Protein AF-A0A285PLS0-F1 (afdb_monomer)

Foldseek 3Di:
DFFQWQALPPRDSAWGWDAWEDDPQWIWTWTAGPPPRDIDIATFLLSLLQLLQVLVVVLVVLVCVQPVDPDHHDPVSVVVSVVSVVVSCVVSVVNVVVCVSIDGDDPPDDPDHDHPYDPDPVCPVVNVVSSVVGNVSSNCVVVVVVVVVVVVVVVVVVVCCVPVVD

Structure (mmCIF, N/CA/C/O backbone):
data_AF-A0A285PLS0-F1
#
_entry.id   AF-A0A285PLS0-F1
#
loop_
_atom_site.group_PDB
_atom_site.id
_atom_site.type_symbol
_atom_site.label_atom_id
_atom_site.label_alt_id
_atom_site.label_comp_id
_atom_site.label_asym_id
_atom_site.label_entity_id
_atom_site.label_seq_id
_atom_site.pdbx_PDB_ins_code
_atom_site.Cartn_x
_atom_site.Cartn_y
_atom_site.Cartn_z
_atom_site.occupancy
_atom_site.B_iso_or_equiv
_atom_site.auth_seq_id
_atom_site.auth_comp_id
_atom_site.auth_asym_id
_atom_site.auth_atom_id
_atom_site.pdbx_PDB_model_num
ATOM 1 N N . MET A 1 1 ? -4.066 8.522 12.826 1.00 67.50 1 MET A N 1
ATOM 2 C CA . MET A 1 1 ? -4.176 8.487 14.306 1.00 67.50 1 MET A CA 1
ATOM 3 C C . MET A 1 1 ? -5.162 7.400 14.704 1.00 67.50 1 MET A C 1
ATOM 5 O O . MET A 1 1 ? -6.064 7.136 13.908 1.00 67.50 1 MET A O 1
ATOM 9 N N . PRO A 1 2 ? -4.989 6.747 15.865 1.00 75.69 2 PRO A N 1
ATOM 10 C CA . PRO A 1 2 ? -5.953 5.774 16.359 1.00 75.69 2 PRO A CA 1
ATOM 11 C C . PRO A 1 2 ? -7.304 6.464 16.577 1.00 75.69 2 PRO A C 1
ATOM 13 O O . PRO A 1 2 ? -7.354 7.612 17.021 1.00 75.69 2 PRO A O 1
ATOM 16 N N . GLN A 1 3 ? -8.380 5.779 16.211 1.00 81.81 3 GLN A N 1
ATOM 17 C CA . GLN A 1 3 ? -9.755 6.268 16.301 1.00 81.81 3 GLN A CA 1
ATOM 18 C C . GLN A 1 3 ? -10.646 5.185 16.894 1.00 81.81 3 GLN A C 1
ATOM 20 O O . GLN A 1 3 ? -10.365 3.994 16.714 1.00 81.81 3 GLN A O 1
ATOM 25 N N . LEU A 1 4 ? -11.733 5.611 17.536 1.00 84.81 4 LEU A N 1
ATOM 26 C CA . LEU A 1 4 ? -12.761 4.720 18.054 1.00 84.81 4 LEU A CA 1
ATOM 27 C C . LEU A 1 4 ? -13.538 4.086 16.893 1.00 84.81 4 LEU A C 1
ATOM 29 O O . LEU A 1 4 ? -13.969 4.766 15.954 1.00 84.81 4 LEU A O 1
ATOM 33 N N . ARG A 1 5 ? -13.726 2.769 16.951 1.00 87.94 5 ARG A N 1
ATOM 34 C CA . ARG A 1 5 ? -14.335 1.994 15.865 1.00 87.94 5 ARG A CA 1
ATOM 35 C C . ARG A 1 5 ? -15.491 1.131 16.357 1.00 87.94 5 ARG A C 1
ATOM 37 O O . ARG A 1 5 ? -15.617 0.820 17.540 1.00 87.94 5 ARG A O 1
ATOM 44 N N . LYS A 1 6 ? -16.330 0.715 15.411 1.00 90.69 6 LYS A N 1
ATOM 45 C CA . LYS A 1 6 ? -17.371 -0.289 15.641 1.00 90.69 6 LYS A CA 1
ATOM 46 C C . LYS A 1 6 ? -16.756 -1.679 15.593 1.00 90.69 6 LYS A C 1
ATOM 48 O O . LYS A 1 6 ? -16.028 -1.984 14.653 1.00 90.69 6 LYS A O 1
ATOM 53 N N . CYS A 1 7 ? -17.083 -2.535 16.554 1.00 90.88 7 CYS A N 1
ATOM 54 C CA . CYS A 1 7 ? -16.699 -3.939 16.498 1.00 90.88 7 CYS A CA 1
ATOM 55 C C . CYS A 1 7 ? -17.586 -4.689 15.494 1.00 90.88 7 CYS A C 1
ATOM 57 O O . CYS A 1 7 ? -18.808 -4.714 15.640 1.00 90.88 7 CYS A O 1
ATOM 59 N N . ALA A 1 8 ? -16.985 -5.359 14.509 1.00 92.00 8 ALA A N 1
ATOM 60 C CA . ALA A 1 8 ? -17.722 -6.158 13.527 1.00 92.00 8 ALA A CA 1
ATOM 61 C C . ALA A 1 8 ? -18.467 -7.363 14.135 1.00 92.00 8 ALA A C 1
ATOM 63 O O . ALA A 1 8 ? -19.433 -7.846 13.550 1.00 92.00 8 ALA A O 1
ATOM 64 N N . ARG A 1 9 ? -18.010 -7.871 15.289 1.00 90.75 9 ARG A N 1
ATOM 65 C CA . ARG A 1 9 ? -18.528 -9.106 15.897 1.00 90.75 9 ARG A CA 1
ATOM 66 C C . ARG A 1 9 ? -19.787 -8.882 16.732 1.00 90.75 9 ARG A C 1
ATOM 68 O O . ARG A 1 9 ? -20.750 -9.621 16.569 1.00 90.75 9 ARG A O 1
ATOM 75 N N . CYS A 1 10 ? -19.774 -7.893 17.626 1.00 90.00 10 CYS A N 1
ATOM 76 C CA . CYS A 1 10 ? -20.921 -7.565 18.483 1.00 90.00 10 CYS A CA 1
ATOM 77 C C . CYS A 1 10 ? -21.683 -6.310 18.033 1.00 90.00 10 CYS A C 1
ATOM 79 O O . CYS A 1 10 ? -22.766 -6.041 18.537 1.00 90.00 10 CYS A O 1
ATOM 81 N N . GLY A 1 11 ? -21.143 -5.530 17.091 1.00 88.00 11 GLY A N 1
ATOM 82 C CA . GLY A 1 11 ? -21.754 -4.283 16.628 1.00 88.00 11 GLY A CA 1
ATOM 83 C C . GLY A 1 11 ? -21.598 -3.104 17.592 1.00 88.00 11 GLY A C 1
ATOM 84 O O . GLY A 1 11 ? -22.068 -2.012 17.275 1.00 88.00 11 GLY A O 1
ATOM 85 N N . ALA A 1 12 ? -20.937 -3.291 18.731 1.00 88.06 12 ALA A N 1
ATOM 86 C CA . ALA A 1 12 ? -20.764 -2.255 19.737 1.00 88.06 12 ALA A CA 1
ATOM 87 C C . ALA A 1 12 ? -19.745 -1.181 19.323 1.00 88.06 12 ALA A C 1
ATOM 89 O O . ALA A 1 12 ? -18.756 -1.496 18.649 1.00 88.06 12 ALA A O 1
ATOM 90 N N . PRO A 1 13 ? -19.931 0.078 19.754 1.00 85.69 13 PRO A N 1
ATOM 91 C CA . PRO A 1 13 ? -19.004 1.177 19.514 1.00 85.69 13 PRO A CA 1
ATOM 92 C C . PRO A 1 13 ? -17.825 1.196 20.503 1.00 85.69 13 PRO A C 1
ATOM 94 O O . PRO A 1 13 ? -17.400 2.258 20.936 1.00 85.69 13 PRO A O 1
ATOM 97 N N . SER A 1 14 ? -17.321 0.032 20.906 1.00 86.69 14 SER A N 1
ATOM 98 C CA . SER A 1 14 ? -16.372 -0.117 22.019 1.00 86.69 14 SER A CA 1
ATOM 99 C C . SER A 1 14 ? -15.027 -0.697 21.588 1.00 86.69 14 SER A C 1
ATOM 101 O O . SER A 1 14 ? -14.333 -1.324 22.386 1.00 86.69 14 SER A O 1
ATOM 103 N N . LEU A 1 15 ? -14.667 -0.552 20.308 1.00 87.81 15 LEU A N 1
ATOM 104 C CA . LEU A 1 15 ? -13.382 -1.014 19.803 1.00 87.81 15 LEU A CA 1
ATOM 105 C C . LEU A 1 15 ? -12.321 0.072 20.038 1.00 87.81 15 LEU A C 1
ATOM 107 O O . LEU A 1 15 ? -12.216 1.032 19.266 1.00 87.81 15 LEU A O 1
ATOM 111 N N . THR A 1 16 ? -11.552 -0.089 21.114 1.00 87.81 16 THR A N 1
ATOM 112 C CA . THR A 1 16 ? -10.515 0.849 21.550 1.00 87.81 16 THR A CA 1
ATOM 113 C C . THR A 1 16 ? -9.127 0.326 21.184 1.00 87.81 16 THR A C 1
ATOM 115 O O . THR A 1 16 ? -8.893 -0.886 21.171 1.00 87.81 16 THR A O 1
ATOM 118 N N . PRO A 1 17 ? -8.194 1.211 20.810 1.00 87.25 17 PRO A N 1
ATOM 119 C CA . PRO A 1 17 ? -6.830 0.798 20.535 1.00 87.25 17 PRO A CA 1
ATOM 120 C C . PRO A 1 17 ? -6.076 0.539 21.850 1.00 87.25 17 PRO A C 1
ATOM 122 O O . PRO A 1 17 ? -6.195 1.319 22.791 1.00 87.25 17 PRO A O 1
ATOM 125 N N . VAL A 1 18 ? -5.295 -0.540 21.907 1.00 87.94 18 VAL A N 1
ATOM 126 C CA . VAL A 1 18 ? -4.585 -0.988 23.120 1.00 87.94 18 VAL A CA 1
ATOM 127 C C . VAL A 1 18 ? -3.083 -0.781 22.993 1.00 87.94 18 VAL A C 1
ATOM 129 O O . VAL A 1 18 ? -2.462 -0.198 23.876 1.00 87.94 18 VAL A O 1
ATOM 132 N N . SER A 1 19 ? -2.502 -1.227 21.884 1.00 86.31 19 SE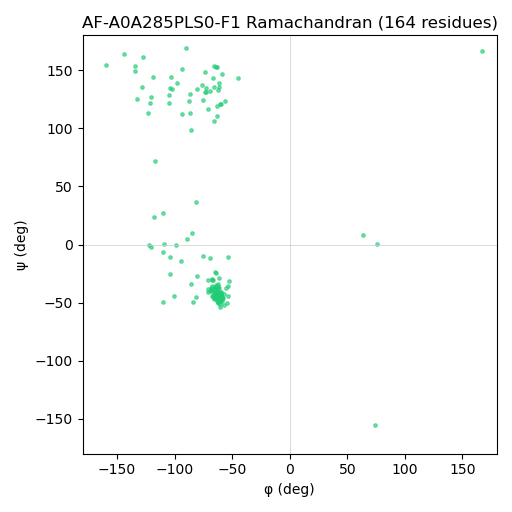R A N 1
ATOM 133 C CA . SER A 1 19 ? -1.070 -1.111 21.625 1.00 86.31 19 SER A CA 1
ATOM 134 C C . SER A 1 19 ? -0.808 -0.856 20.146 1.00 86.31 19 SER A C 1
ATOM 136 O O . SER A 1 19 ? -1.680 -1.016 19.283 1.00 86.31 19 SER A O 1
ATOM 138 N N . ARG A 1 20 ? 0.411 -0.411 19.851 1.00 84.38 20 ARG A N 1
ATOM 139 C CA . ARG A 1 20 ? 0.898 -0.224 18.488 1.00 84.38 20 ARG A CA 1
ATOM 140 C C . ARG A 1 20 ? 2.275 -0.846 18.373 1.00 84.38 20 ARG A C 1
ATOM 142 O O . ARG A 1 20 ? 3.186 -0.409 19.072 1.00 84.38 20 ARG A O 1
ATOM 149 N N . GLU A 1 21 ? 2.422 -1.744 17.413 1.00 85.56 21 GLU A N 1
ATOM 150 C CA . GLU A 1 21 ? 3.699 -2.325 17.026 1.00 85.56 21 GLU A CA 1
ATOM 151 C C . GLU A 1 21 ? 4.187 -1.693 15.714 1.00 85.56 21 GLU A C 1
ATOM 153 O O . GLU A 1 21 ? 3.425 -1.513 14.757 1.00 85.56 21 GLU A O 1
ATOM 158 N N . LEU A 1 22 ? 5.468 -1.323 15.659 1.00 80.94 22 LEU A N 1
ATOM 159 C CA . LEU A 1 22 ? 6.121 -0.919 14.413 1.00 80.94 22 LEU A CA 1
ATOM 160 C C . LEU A 1 22 ? 6.802 -2.130 13.782 1.00 80.94 22 LEU A C 1
ATOM 162 O O . LEU A 1 22 ? 7.808 -2.617 14.288 1.00 80.94 22 LEU A O 1
ATOM 166 N N . GLN A 1 23 ? 6.282 -2.564 12.641 1.00 80.94 23 GLN A N 1
ATOM 167 C CA . GLN A 1 23 ? 6.944 -3.520 11.767 1.00 80.94 23 GLN A CA 1
ATOM 168 C C . GLN A 1 23 ? 7.821 -2.777 10.747 1.00 80.94 23 GLN A C 1
ATOM 170 O O . GLN A 1 23 ? 7.755 -1.555 10.591 1.00 80.94 23 GLN A O 1
ATOM 175 N N . ILE A 1 24 ? 8.662 -3.524 10.026 1.00 73.06 24 ILE A N 1
ATOM 176 C CA . ILE A 1 24 ? 9.676 -2.967 9.112 1.00 73.06 24 ILE A CA 1
ATOM 177 C C . ILE A 1 24 ? 9.054 -2.032 8.057 1.00 73.06 24 ILE A C 1
ATOM 179 O O . ILE A 1 24 ? 9.652 -1.011 7.718 1.00 73.06 24 ILE A O 1
ATOM 183 N N . TYR A 1 25 ? 7.858 -2.358 7.555 1.00 70.38 25 TYR A N 1
ATOM 184 C CA . TYR A 1 25 ? 7.229 -1.661 6.424 1.00 70.38 25 TYR A CA 1
ATOM 185 C C . TYR A 1 25 ? 5.867 -1.028 6.749 1.00 70.38 25 TYR A C 1
ATOM 187 O O . TYR A 1 25 ? 5.249 -0.394 5.891 1.00 70.38 25 TYR A O 1
ATOM 195 N N . ASN A 1 26 ? 5.376 -1.195 7.974 1.00 79.69 26 ASN A N 1
ATOM 196 C CA . ASN A 1 26 ? 4.026 -0.833 8.388 1.00 79.69 26 ASN A CA 1
ATOM 197 C C . ASN A 1 26 ? 3.961 -0.695 9.911 1.00 79.69 26 ASN A C 1
ATOM 199 O O . ASN A 1 26 ? 4.732 -1.324 10.625 1.00 79.69 26 ASN A O 1
ATOM 203 N N . SER A 1 27 ? 3.024 0.099 10.425 1.00 83.50 27 SER A N 1
ATOM 204 C CA . SER A 1 27 ? 2.603 -0.062 11.818 1.00 83.50 27 SER A CA 1
ATOM 205 C C . SER A 1 27 ? 1.391 -0.986 11.872 1.00 83.50 27 SER A C 1
ATOM 207 O O . SER A 1 27 ? 0.627 -1.082 10.909 1.00 83.50 27 SER A O 1
ATOM 209 N N . VAL A 1 28 ? 1.229 -1.702 12.973 1.00 88.12 28 VAL A N 1
ATOM 210 C CA . VAL A 1 28 ? 0.038 -2.493 13.270 1.00 88.12 28 VAL A CA 1
ATOM 211 C C . VAL A 1 28 ? -0.529 -1.958 14.574 1.00 88.12 28 VAL A C 1
ATOM 213 O O . VAL A 1 28 ? 0.195 -1.784 15.553 1.00 88.12 28 VAL A O 1
ATOM 216 N N . ILE A 1 29 ? -1.815 -1.617 14.568 1.00 89.19 29 ILE A N 1
ATOM 217 C CA . ILE A 1 29 ? -2.516 -1.141 15.759 1.00 89.19 29 ILE A CA 1
ATOM 218 C C . ILE A 1 29 ? -3.398 -2.283 16.249 1.00 89.19 29 ILE A C 1
ATOM 220 O O . ILE A 1 29 ? -4.268 -2.756 15.512 1.00 89.19 29 ILE A O 1
ATOM 224 N N . HIS A 1 30 ? -3.179 -2.708 17.488 1.00 90.31 30 HIS A N 1
ATOM 225 C CA . HIS A 1 30 ? -4.001 -3.712 18.145 1.00 90.31 30 HIS A CA 1
ATOM 226 C C . HIS A 1 30 ? -5.192 -3.025 18.798 1.00 90.31 30 HIS A C 1
ATOM 228 O O . HIS A 1 30 ? -5.053 -2.045 19.533 1.00 90.31 30 HIS A O 1
ATOM 234 N N . TYR A 1 31 ? -6.374 -3.549 18.523 1.00 89.56 31 TYR A N 1
ATOM 235 C CA . TYR A 1 31 ? -7.640 -3.063 19.034 1.00 89.56 31 TYR A CA 1
ATOM 236 C C . TYR A 1 31 ? -8.313 -4.142 19.866 1.00 89.56 31 TYR A C 1
ATOM 238 O O . TYR A 1 31 ? -8.281 -5.314 19.499 1.00 89.56 31 TYR A O 1
ATOM 246 N N . LYS A 1 32 ? -8.992 -3.742 20.939 1.00 91.50 32 LYS A N 1
ATOM 247 C CA . LYS A 1 32 ? -9.778 -4.636 21.783 1.00 91.50 32 LYS A CA 1
ATOM 248 C C . LYS A 1 32 ? -11.182 -4.090 21.958 1.00 91.50 32 LYS A C 1
ATOM 250 O O . LYS A 1 32 ? -11.380 -2.897 22.159 1.00 91.50 32 LYS A O 1
ATOM 255 N N . CYS A 1 33 ? -12.170 -4.969 21.840 1.00 91.44 33 CYS A N 1
ATOM 256 C CA . CYS A 1 33 ? -13.552 -4.622 22.133 1.00 91.44 33 CYS A CA 1
ATOM 257 C C . CYS A 1 33 ? -13.832 -4.838 23.618 1.00 91.44 33 CYS A C 1
ATOM 259 O O . CYS A 1 33 ? -13.674 -5.955 24.111 1.00 91.44 33 CYS A O 1
ATOM 261 N N . GLU A 1 34 ? -14.294 -3.801 24.3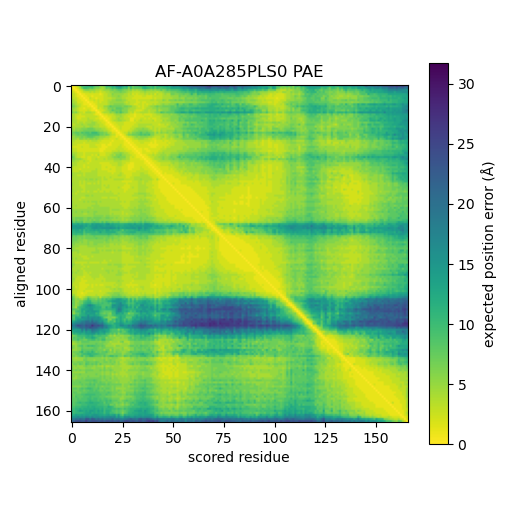12 1.00 89.94 34 GLU A N 1
ATOM 262 C CA . GLU A 1 34 ? -14.599 -3.889 25.747 1.00 89.94 34 GLU A CA 1
ATOM 263 C C . GLU A 1 34 ? -15.798 -4.800 26.045 1.00 89.94 34 GLU A C 1
ATOM 265 O O . GLU A 1 34 ? -15.828 -5.458 27.079 1.00 89.94 34 GLU A O 1
ATOM 270 N N . GLU A 1 35 ? -16.763 -4.905 25.124 1.00 90.50 35 GLU A N 1
ATOM 271 C CA . GLU A 1 35 ? -17.973 -5.708 25.349 1.00 90.50 35 GLU A CA 1
ATOM 272 C C . GLU A 1 35 ? -17.775 -7.206 25.100 1.00 90.50 35 GLU A C 1
ATOM 274 O O . GLU A 1 35 ? -18.239 -8.035 25.877 1.00 90.50 35 GLU A O 1
ATOM 279 N N . CYS A 1 36 ? -17.118 -7.577 23.996 1.00 91.25 36 CYS A N 1
ATOM 280 C CA . CYS A 1 36 ? -16.981 -8.984 23.600 1.00 91.25 36 CYS A CA 1
ATOM 281 C C . CYS A 1 36 ? -15.561 -9.539 23.758 1.00 91.25 36 CYS A C 1
ATOM 283 O O . CYS A 1 36 ? -15.315 -10.689 23.393 1.00 91.25 36 CYS A O 1
ATOM 285 N N . GLY A 1 37 ? -14.613 -8.720 24.227 1.00 89.56 37 GLY A N 1
ATOM 286 C CA . GLY A 1 37 ? -13.216 -9.102 24.434 1.00 89.56 37 GLY A CA 1
ATOM 287 C C . GLY A 1 37 ? -12.458 -9.478 23.159 1.00 89.56 37 GLY A C 1
ATOM 288 O O . GLY A 1 37 ? -11.347 -9.986 23.250 1.00 89.56 37 GLY A O 1
ATOM 289 N N . THR A 1 38 ? -13.046 -9.276 21.975 1.00 91.94 38 THR A N 1
ATOM 290 C CA . THR A 1 38 ? -12.406 -9.641 20.706 1.00 91.94 38 THR A CA 1
ATOM 291 C C . THR A 1 38 ? -11.274 -8.673 20.404 1.00 91.94 38 THR A C 1
ATOM 293 O O . THR A 1 38 ? -11.466 -7.456 20.454 1.00 91.94 38 THR A O 1
ATOM 296 N N . GLU A 1 39 ? -10.119 -9.233 20.067 1.00 91.75 39 GLU A N 1
ATOM 297 C C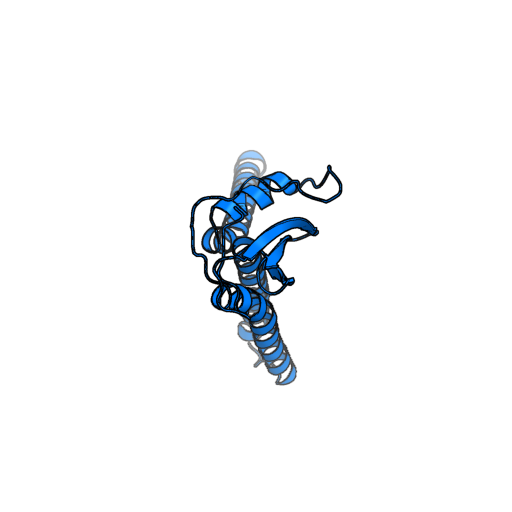A . GLU A 1 39 ? -8.924 -8.498 19.676 1.00 91.75 39 GLU A CA 1
ATOM 298 C C . GLU A 1 39 ? -8.770 -8.558 18.157 1.00 91.75 39 GLU A C 1
ATOM 300 O O . GLU A 1 39 ? -8.970 -9.612 17.546 1.00 91.75 39 GLU A O 1
ATOM 305 N N . ILE A 1 40 ? -8.481 -7.414 17.539 1.00 91.31 40 ILE A N 1
ATOM 306 C CA . ILE A 1 40 ? -8.242 -7.313 16.101 1.00 91.31 40 ILE A CA 1
ATOM 307 C C . ILE A 1 40 ? -7.008 -6.469 15.820 1.00 91.31 40 ILE A C 1
ATOM 309 O O . ILE A 1 40 ? -6.702 -5.518 16.537 1.00 91.31 40 ILE A O 1
ATOM 313 N N . GLU A 1 41 ? -6.339 -6.791 14.726 1.00 91.56 41 GLU A N 1
ATOM 314 C CA . GLU A 1 41 ? -5.190 -6.051 14.230 1.00 91.56 41 GLU A CA 1
ATOM 315 C C . GLU A 1 41 ? -5.618 -5.222 13.029 1.00 91.56 41 GLU A C 1
ATOM 317 O O . GLU A 1 41 ? -6.230 -5.730 12.090 1.00 91.56 41 GLU A O 1
ATOM 322 N N . LEU A 1 42 ? -5.311 -3.931 13.063 1.00 89.69 42 LEU A N 1
ATOM 323 C CA . LEU A 1 42 ? -5.617 -3.014 11.977 1.00 89.69 42 LEU A CA 1
ATOM 324 C C . LEU A 1 42 ? -4.327 -2.356 11.508 1.00 89.69 42 LEU A C 1
ATOM 326 O O . LEU A 1 42 ? -3.701 -1.563 12.214 1.00 89.69 42 LEU A O 1
ATOM 330 N N . THR A 1 43 ? -3.944 -2.677 10.278 1.00 90.44 43 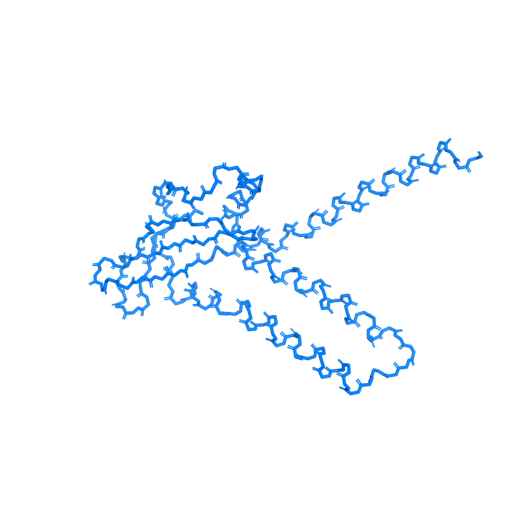THR A N 1
ATOM 331 C CA . THR A 1 43 ? -2.898 -1.952 9.561 1.00 90.44 43 THR A CA 1
ATOM 332 C C . THR A 1 43 ? -3.443 -0.586 9.140 1.00 90.44 43 THR A C 1
ATOM 334 O O . THR A 1 43 ? -4.554 -0.530 8.626 1.00 90.44 43 THR A O 1
ATOM 337 N N . PRO A 1 44 ? -2.714 0.527 9.308 1.00 87.75 44 PRO A N 1
ATOM 338 C CA . PRO A 1 44 ? -3.179 1.834 8.879 1.00 87.75 44 PRO A CA 1
ATOM 339 C C . PRO A 1 44 ? -3.465 1.891 7.373 1.00 87.75 44 PRO A C 1
ATOM 341 O O . PRO A 1 44 ? -2.708 1.330 6.572 1.00 87.75 44 PRO A O 1
ATOM 344 N N . PRO A 1 45 ? -4.460 2.690 6.954 1.00 88.56 45 PRO A N 1
ATOM 345 C CA . PRO A 1 45 ? -4.837 2.807 5.548 1.00 88.56 45 PRO A CA 1
ATOM 346 C C . PRO A 1 45 ? -3.701 3.351 4.671 1.00 88.56 45 PRO A C 1
ATOM 348 O O . PRO A 1 45 ? -3.608 3.002 3.497 1.00 88.56 45 PRO A O 1
ATOM 351 N N . ALA A 1 46 ? -2.805 4.168 5.235 1.00 87.56 46 ALA A N 1
ATOM 352 C CA . ALA A 1 46 ? -1.629 4.667 4.529 1.00 87.56 46 ALA A CA 1
ATOM 353 C C . ALA A 1 46 ? -0.683 3.528 4.106 1.00 87.56 46 ALA A C 1
ATOM 355 O O . ALA A 1 46 ? -0.206 3.508 2.978 1.00 87.56 46 ALA A O 1
ATOM 356 N N . SER A 1 47 ? -0.460 2.528 4.962 1.00 87.75 47 SER A N 1
ATOM 357 C CA . SER A 1 47 ? 0.388 1.384 4.611 1.00 87.75 47 SER A CA 1
ATOM 358 C C . SER A 1 47 ? -0.239 0.530 3.501 1.00 87.75 47 SER A C 1
ATOM 360 O O . SER A 1 47 ? 0.459 0.143 2.564 1.00 87.75 47 SER A O 1
ATOM 362 N N . ILE A 1 48 ? -1.565 0.333 3.531 1.00 91.00 48 ILE A N 1
ATOM 363 C CA . ILE A 1 48 ? -2.301 -0.346 2.451 1.00 91.00 48 ILE A CA 1
ATOM 364 C C . ILE A 1 48 ? -2.088 0.392 1.122 1.00 91.00 48 ILE A C 1
ATOM 366 O O . ILE A 1 48 ? -1.776 -0.237 0.110 1.00 91.00 48 ILE A O 1
ATOM 370 N N . GLY A 1 49 ? -2.200 1.726 1.123 1.00 90.19 49 GLY A N 1
ATOM 371 C CA . GLY A 1 49 ? -1.941 2.560 -0.055 1.00 90.19 49 GLY A CA 1
ATOM 372 C C . GLY A 1 49 ? -0.511 2.414 -0.589 1.00 90.19 49 GLY A C 1
ATOM 373 O O . GLY A 1 49 ? -0.321 2.243 -1.796 1.00 90.19 49 GLY A O 1
ATOM 374 N N . THR A 1 50 ? 0.484 2.397 0.301 1.00 89.88 50 THR A N 1
ATOM 375 C CA . THR A 1 50 ? 1.899 2.212 -0.059 1.00 89.88 50 THR A CA 1
ATOM 376 C C . THR A 1 50 ? 2.138 0.855 -0.719 1.00 89.88 50 THR A C 1
ATOM 378 O O . THR A 1 50 ? 2.721 0.797 -1.802 1.00 89.88 50 THR A O 1
ATOM 381 N N . VAL A 1 51 ? 1.652 -0.235 -0.111 1.00 91.94 51 VAL A N 1
ATOM 382 C CA . VAL A 1 51 ? 1.785 -1.601 -0.654 1.00 91.94 51 VAL A CA 1
ATOM 383 C C . VAL A 1 51 ? 1.076 -1.722 -2.000 1.00 91.94 51 VAL A C 1
ATOM 385 O O . VAL A 1 51 ? 1.634 -2.283 -2.941 1.00 91.94 51 VAL A O 1
ATOM 388 N N . THR A 1 52 ? -0.122 -1.143 -2.117 1.00 93.56 52 THR A N 1
ATOM 389 C CA . THR A 1 52 ? -0.888 -1.132 -3.370 1.00 93.56 52 THR A CA 1
ATOM 390 C C . THR A 1 52 ? -0.092 -0.455 -4.481 1.00 93.56 52 THR A C 1
ATOM 392 O O . THR A 1 52 ? 0.064 -1.014 -5.560 1.00 93.56 52 THR A O 1
ATOM 395 N N . THR A 1 53 ? 0.468 0.721 -4.209 1.00 94.12 53 THR A N 1
ATOM 396 C CA . THR A 1 53 ? 1.216 1.503 -5.204 1.00 94.12 53 THR A CA 1
ATOM 397 C C . THR A 1 53 ? 2.519 0.825 -5.600 1.00 94.12 53 THR A C 1
ATOM 399 O O . THR A 1 53 ? 2.822 0.727 -6.786 1.00 94.12 53 THR A O 1
ATOM 402 N N . ALA A 1 54 ? 3.275 0.306 -4.629 1.00 92.12 54 ALA A N 1
ATOM 403 C CA . ALA A 1 54 ? 4.489 -0.457 -4.901 1.00 92.12 54 ALA A CA 1
ATOM 404 C C . ALA A 1 54 ? 4.189 -1.698 -5.760 1.00 92.12 54 ALA A C 1
ATOM 406 O O . ALA A 1 54 ? 4.887 -1.957 -6.740 1.00 92.12 54 ALA A O 1
ATOM 407 N N . GLY A 1 55 ? 3.110 -2.420 -5.442 1.00 94.75 55 GLY A N 1
ATOM 408 C CA . GLY A 1 55 ? 2.641 -3.554 -6.232 1.00 94.75 55 GLY A CA 1
ATOM 409 C C . GLY A 1 55 ? 2.222 -3.158 -7.648 1.00 94.75 55 GLY A C 1
ATOM 410 O O . GLY A 1 55 ? 2.612 -3.823 -8.604 1.00 94.75 55 GLY A O 1
ATOM 411 N N . LEU A 1 56 ? 1.491 -2.051 -7.806 1.00 96.19 56 LEU A N 1
ATOM 412 C CA . LEU A 1 56 ? 1.099 -1.529 -9.117 1.00 96.19 56 LEU A CA 1
ATOM 413 C C . LEU A 1 56 ? 2.306 -1.102 -9.953 1.00 96.19 56 LEU A C 1
ATOM 415 O O . LEU A 1 56 ? 2.316 -1.357 -11.152 1.00 96.19 56 LEU A O 1
ATOM 419 N N . PHE A 1 57 ? 3.342 -0.513 -9.353 1.00 95.19 57 PHE A N 1
ATOM 420 C CA . PHE A 1 57 ? 4.578 -0.202 -10.071 1.00 95.19 57 PHE A CA 1
ATOM 421 C C . PHE A 1 57 ? 5.328 -1.457 -10.506 1.00 95.19 57 PHE A C 1
ATOM 423 O O . PHE A 1 57 ? 5.758 -1.531 -11.655 1.00 95.19 57 PHE A O 1
ATOM 430 N N . ALA A 1 58 ? 5.443 -2.458 -9.632 1.00 95.56 58 ALA A N 1
ATOM 431 C CA . ALA A 1 58 ? 6.065 -3.730 -9.984 1.00 95.56 58 ALA A CA 1
ATOM 432 C C . ALA A 1 58 ? 5.308 -4.433 -11.127 1.00 95.56 58 ALA A C 1
ATOM 434 O O . ALA A 1 58 ? 5.923 -4.868 -12.101 1.00 95.56 58 ALA A O 1
ATOM 435 N N . LEU A 1 59 ? 3.973 -4.481 -11.056 1.00 97.06 59 LEU A N 1
ATOM 436 C CA . LEU A 1 59 ? 3.120 -5.034 -12.114 1.00 97.06 59 LEU A CA 1
ATOM 437 C C . LEU A 1 59 ? 3.139 -4.193 -13.391 1.00 97.06 59 LEU A C 1
ATOM 439 O O . LEU A 1 59 ? 3.062 -4.750 -14.483 1.00 97.06 59 LEU A O 1
ATOM 443 N N . GLY A 1 60 ? 3.232 -2.872 -13.274 1.00 96.69 60 GLY A N 1
ATOM 444 C CA . GLY A 1 60 ? 3.344 -1.962 -14.407 1.00 96.69 60 GLY A CA 1
ATOM 445 C C . GLY A 1 60 ? 4.657 -2.169 -15.152 1.00 96.69 60 GLY A C 1
ATO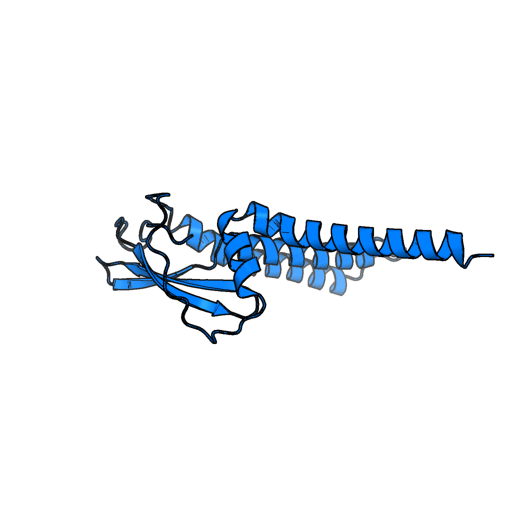M 446 O O . GLY A 1 60 ? 4.650 -2.326 -16.368 1.00 96.69 60 GLY A O 1
ATOM 447 N N . PHE A 1 61 ? 5.772 -2.259 -14.424 1.00 95.31 61 PHE A N 1
ATOM 448 C CA . PHE A 1 61 ? 7.084 -2.556 -14.994 1.00 95.31 61 PHE A CA 1
ATOM 449 C C . PHE A 1 61 ? 7.127 -3.947 -15.636 1.00 95.31 61 PHE A C 1
ATOM 451 O O . PHE A 1 61 ? 7.561 -4.091 -16.775 1.00 95.31 61 PHE A O 1
ATOM 458 N N . TRP A 1 62 ? 6.623 -4.973 -14.945 1.00 96.12 62 TRP A N 1
ATOM 459 C CA . TRP A 1 62 ? 6.583 -6.326 -15.500 1.00 96.12 62 TRP A CA 1
ATOM 460 C C . TRP A 1 62 ? 5.657 -6.421 -16.719 1.00 96.12 62 TRP A C 1
ATOM 462 O O . TRP A 1 62 ? 6.021 -7.023 -17.725 1.00 96.12 62 TRP A O 1
ATOM 472 N N . GLY A 1 63 ? 4.493 -5.771 -16.668 1.00 95.88 63 GLY A N 1
ATOM 473 C CA . GLY A 1 63 ? 3.577 -5.675 -17.801 1.00 95.88 63 GLY A CA 1
ATOM 474 C C . GLY A 1 63 ? 4.224 -4.963 -18.987 1.00 95.88 63 GLY A C 1
ATOM 475 O O . GLY A 1 63 ? 4.145 -5.457 -20.106 1.00 95.88 63 GLY A O 1
ATOM 476 N N . PHE A 1 64 ? 4.933 -3.858 -18.747 1.00 96.00 64 PHE A N 1
ATOM 477 C CA . PHE A 1 64 ? 5.691 -3.165 -19.785 1.00 96.00 64 PHE A CA 1
ATOM 478 C C . PHE A 1 64 ? 6.664 -4.118 -20.484 1.00 96.00 64 PHE A C 1
ATOM 480 O O . PHE A 1 64 ? 6.598 -4.235 -21.702 1.00 96.00 64 PHE A O 1
ATOM 487 N N . LEU A 1 65 ? 7.484 -4.868 -19.739 1.00 93.19 65 LEU A N 1
ATOM 488 C CA . LEU A 1 65 ? 8.395 -5.858 -20.326 1.00 93.19 65 LEU A CA 1
ATOM 489 C C . LEU A 1 65 ? 7.653 -6.934 -21.138 1.00 93.19 65 LEU A C 1
ATOM 491 O O . LEU A 1 65 ? 8.044 -7.229 -22.258 1.00 93.19 65 LEU A O 1
ATOM 495 N N . LEU A 1 66 ? 6.560 -7.489 -20.607 1.00 93.38 66 LEU A N 1
ATOM 496 C CA . LEU A 1 66 ? 5.819 -8.568 -21.274 1.00 93.38 66 LEU A CA 1
ATOM 497 C C . LEU A 1 66 ? 5.101 -8.147 -22.560 1.00 93.38 66 LEU A C 1
ATOM 499 O O . LEU A 1 66 ? 4.897 -8.988 -23.432 1.00 93.38 66 LEU A O 1
ATOM 503 N N . PHE A 1 67 ? 4.664 -6.891 -22.656 1.00 93.69 67 PHE A N 1
ATOM 504 C CA . PHE A 1 67 ? 3.798 -6.428 -23.744 1.00 93.69 67 PHE A CA 1
ATOM 505 C C . PHE A 1 67 ? 4.483 -5.477 -24.731 1.00 93.69 67 PHE A C 1
ATOM 507 O O . PHE A 1 67 ? 3.869 -5.122 -25.735 1.00 93.69 67 PHE A O 1
ATOM 514 N N . THR A 1 68 ? 5.724 -5.054 -24.471 1.00 93.69 68 THR A N 1
ATOM 515 C CA . THR A 1 68 ? 6.505 -4.246 -25.428 1.00 93.69 68 THR A CA 1
ATOM 516 C C . THR A 1 68 ? 7.418 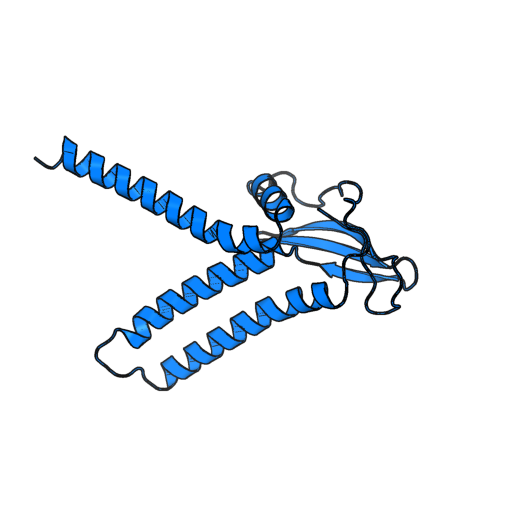-5.068 -26.324 1.00 93.69 68 THR A C 1
ATOM 518 O O . THR A 1 68 ? 7.871 -4.556 -27.349 1.00 93.69 68 THR A O 1
ATOM 521 N N . ASP A 1 69 ? 7.650 -6.337 -25.990 1.00 87.19 69 ASP A N 1
ATOM 522 C CA . ASP A 1 69 ? 8.407 -7.232 -26.852 1.00 87.19 69 ASP A CA 1
ATOM 523 C C . ASP A 1 69 ? 7.651 -7.516 -28.166 1.00 87.19 69 ASP A C 1
ATOM 525 O O . ASP A 1 69 ? 6.427 -7.672 -28.176 1.00 87.19 69 ASP A O 1
ATOM 529 N N . PRO A 1 70 ? 8.366 -7.629 -29.302 1.00 83.94 70 PRO A N 1
ATOM 530 C CA . PRO A 1 70 ? 7.760 -7.908 -30.606 1.00 83.94 70 PRO A CA 1
ATOM 531 C C . PRO A 1 70 ? 7.201 -9.335 -30.715 1.00 83.94 70 PRO A C 1
ATOM 533 O O . PRO A 1 70 ? 6.492 -9.654 -31.671 1.00 83.94 70 PRO A O 1
ATOM 536 N N . PHE A 1 71 ? 7.531 -10.205 -29.760 1.00 88.00 71 PHE A N 1
ATOM 537 C CA . PHE A 1 71 ? 7.049 -11.576 -29.701 1.00 88.00 71 PHE A CA 1
ATOM 538 C C . PHE A 1 71 ? 5.866 -11.680 -28.737 1.00 88.00 71 PHE A C 1
ATOM 540 O O . PHE A 1 71 ? 5.910 -11.096 -27.655 1.00 88.00 71 PHE A O 1
ATOM 547 N N . PRO A 1 72 ? 4.817 -12.447 -29.082 1.00 88.62 72 PRO A N 1
ATOM 548 C CA . PRO A 1 72 ? 3.684 -12.618 -28.190 1.00 88.62 72 PRO A CA 1
ATOM 549 C C . PRO A 1 72 ? 4.138 -13.287 -26.881 1.00 88.62 72 PRO A C 1
ATOM 551 O O . PRO A 1 72 ? 4.883 -14.275 -26.927 1.00 88.62 72 PRO A O 1
ATOM 554 N N . PRO A 1 73 ? 3.680 -12.798 -25.716 1.00 91.06 73 PRO A N 1
ATOM 555 C CA . PRO A 1 73 ? 4.044 -13.389 -24.440 1.00 91.06 73 PRO A CA 1
ATOM 556 C C . PRO A 1 73 ? 3.543 -14.833 -24.36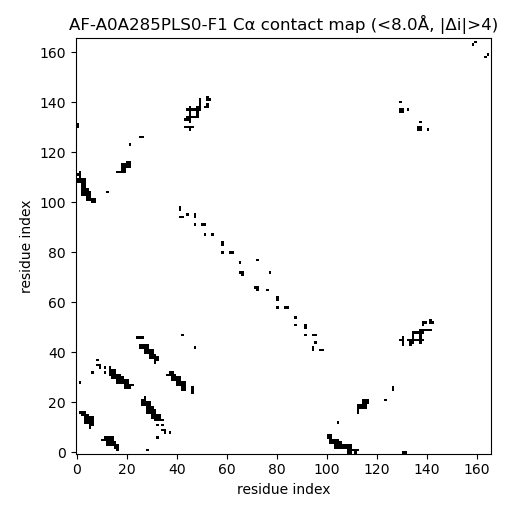7 1.00 91.06 73 PRO A C 1
ATOM 558 O O . PRO A 1 73 ? 2.392 -15.140 -24.685 1.00 91.06 73 PRO A O 1
ATOM 561 N N . GLY A 1 74 ? 4.417 -15.739 -23.931 1.00 94.25 74 GLY A N 1
ATOM 562 C CA . GLY A 1 74 ? 4.050 -17.139 -23.740 1.00 94.25 74 GLY A CA 1
ATOM 563 C C . GLY A 1 74 ? 2.970 -17.309 -22.664 1.00 94.25 74 GLY A C 1
ATOM 564 O O . GLY A 1 74 ? 2.890 -16.536 -21.707 1.00 94.25 74 GLY A O 1
ATOM 565 N N . TRP A 1 75 ? 2.174 -18.377 -22.765 1.00 95.69 75 TRP A N 1
ATOM 566 C CA . TRP A 1 75 ? 1.092 -18.688 -21.816 1.00 95.69 75 TRP A CA 1
ATOM 567 C C . TRP A 1 75 ? 1.534 -18.737 -20.349 1.00 95.69 75 TRP A C 1
ATOM 569 O O . TRP A 1 75 ? 0.792 -18.313 -19.463 1.00 95.69 75 TRP A O 1
ATOM 579 N N . ILE A 1 76 ? 2.751 -19.221 -20.085 1.00 95.62 76 ILE A N 1
ATOM 580 C CA . ILE A 1 76 ? 3.323 -19.264 -18.732 1.00 95.62 76 ILE A CA 1
ATOM 581 C C . ILE A 1 76 ? 3.486 -17.844 -18.180 1.00 95.62 76 ILE A C 1
ATOM 583 O O . ILE A 1 76 ? 3.085 -17.578 -17.050 1.00 95.62 76 ILE A O 1
ATOM 587 N N . ALA A 1 77 ? 4.020 -16.923 -18.984 1.00 93.88 77 ALA A N 1
ATOM 588 C CA . ALA A 1 77 ? 4.230 -15.542 -18.573 1.00 93.88 77 ALA A CA 1
ATOM 589 C C . ALA A 1 77 ? 2.899 -14.832 -18.287 1.00 93.88 77 ALA A C 1
ATOM 591 O O . ALA A 1 77 ? 2.759 -14.192 -17.247 1.00 93.88 77 ALA A O 1
ATOM 592 N N . LEU A 1 78 ? 1.895 -15.029 -19.149 1.00 95.88 78 LEU A N 1
ATOM 593 C CA . LEU A 1 78 ? 0.544 -14.501 -18.938 1.00 95.88 78 LEU A CA 1
ATOM 594 C C . LEU A 1 78 ? -0.100 -15.051 -17.659 1.00 95.88 78 LEU A C 1
ATOM 596 O O . LEU A 1 78 ? -0.699 -14.299 -16.893 1.00 95.88 78 LEU A O 1
ATOM 600 N N . THR A 1 79 ? 0.054 -16.352 -17.400 1.00 97.50 79 THR A N 1
ATOM 601 C CA . THR A 1 79 ? -0.493 -16.996 -16.196 1.00 97.50 79 THR A CA 1
ATOM 602 C C . THR A 1 79 ? 0.166 -16.451 -14.931 1.00 97.50 79 THR A C 1
ATOM 604 O O . THR A 1 79 ? -0.530 -16.103 -13.980 1.00 97.50 79 THR A O 1
ATOM 607 N N . LEU A 1 80 ? 1.497 -16.327 -14.919 1.00 97.25 80 LEU A N 1
ATOM 608 C CA . LEU A 1 80 ? 2.235 -15.766 -13.784 1.00 97.25 80 LEU A CA 1
ATOM 609 C C . LEU A 1 80 ? 1.868 -14.299 -13.536 1.00 97.25 80 LEU A C 1
ATOM 611 O O . LEU A 1 80 ? 1.662 -13.910 -12.388 1.00 97.25 80 LEU A O 1
ATOM 615 N N . TYR A 1 81 ? 1.726 -13.509 -14.600 1.00 96.69 81 TYR A N 1
ATOM 616 C CA . TYR A 1 81 ? 1.293 -12.119 -14.503 1.00 96.69 81 TYR A CA 1
ATOM 617 C C . TYR A 1 81 ? -0.121 -12.003 -13.912 1.00 96.69 81 TYR A C 1
ATOM 619 O O . TYR A 1 81 ? -0.351 -11.234 -12.979 1.00 96.69 81 TYR A O 1
ATOM 627 N N . GLY A 1 82 ? -1.059 -12.829 -14.387 1.00 97.62 82 GLY A N 1
ATOM 628 C CA . GLY A 1 82 ? -2.417 -12.899 -13.845 1.00 97.62 82 GLY A CA 1
ATOM 629 C C . GLY A 1 82 ? -2.446 -13.306 -12.369 1.00 97.62 82 GLY A C 1
ATOM 630 O O . GLY A 1 82 ? -3.124 -12.667 -11.564 1.00 97.62 82 GLY A O 1
ATOM 631 N N . LEU A 1 83 ? -1.663 -14.319 -11.984 1.00 97.94 83 LEU A N 1
ATOM 632 C CA . LEU A 1 83 ? -1.526 -14.731 -10.584 1.00 97.94 83 LEU A CA 1
ATOM 633 C C . LEU A 1 83 ? -0.954 -13.613 -9.708 1.00 97.94 83 LEU A C 1
ATOM 635 O O . LEU A 1 83 ? -1.405 -13.444 -8.579 1.00 97.94 83 LEU A O 1
ATOM 639 N N . ALA A 1 84 ? -0.011 -12.823 -10.219 1.00 97.06 84 ALA A N 1
ATOM 640 C CA . ALA A 1 84 ? 0.552 -11.698 -9.485 1.00 97.06 84 ALA A CA 1
ATOM 641 C C . ALA A 1 84 ? -0.471 -10.572 -9.256 1.00 97.06 84 ALA A C 1
ATOM 643 O O . ALA A 1 84 ? -0.527 -10.020 -8.156 1.00 97.06 84 ALA A O 1
ATOM 644 N N . ILE A 1 85 ? -1.332 -10.280 -10.239 1.00 97.50 85 ILE A N 1
ATOM 645 C CA . ILE A 1 85 ? -2.457 -9.343 -10.068 1.00 97.50 85 ILE A CA 1
ATOM 646 C C . ILE A 1 85 ? -3.402 -9.842 -8.972 1.00 97.50 85 ILE A C 1
ATOM 648 O O . ILE A 1 85 ? -3.762 -9.084 -8.070 1.00 97.50 85 ILE A O 1
ATOM 652 N N . LEU A 1 86 ? -3.785 -11.121 -9.023 1.00 97.62 86 LEU A N 1
ATOM 653 C CA . LEU A 1 86 ? -4.668 -11.718 -8.020 1.00 97.62 86 LEU A CA 1
ATOM 654 C C . LEU A 1 86 ? -4.030 -11.711 -6.627 1.00 97.62 86 LEU A C 1
ATOM 656 O O . LEU A 1 86 ? -4.706 -11.388 -5.653 1.00 97.62 86 LEU A O 1
ATOM 660 N N . ALA A 1 87 ? -2.735 -12.013 -6.527 1.00 96.69 87 ALA A N 1
ATOM 661 C CA . ALA A 1 87 ? -1.994 -11.972 -5.273 1.00 96.69 87 ALA A CA 1
ATOM 662 C C . ALA A 1 87 ? -1.953 -10.553 -4.686 1.00 96.69 87 ALA A C 1
ATOM 664 O O . ALA A 1 87 ? -2.241 -10.379 -3.502 1.00 96.69 87 ALA A O 1
ATOM 665 N N . LEU A 1 88 ? -1.679 -9.528 -5.504 1.00 95.75 88 LEU A N 1
ATOM 666 C CA . LEU A 1 88 ? -1.721 -8.132 -5.058 1.00 95.75 88 LEU A CA 1
ATOM 667 C C . LEU A 1 88 ? -3.128 -7.734 -4.594 1.00 95.75 88 LEU A C 1
ATOM 669 O O . LEU A 1 88 ? -3.284 -7.108 -3.543 1.00 95.75 88 LEU A O 1
ATOM 673 N N . GLY A 1 89 ? -4.154 -8.125 -5.352 1.00 95.44 89 GLY A N 1
ATOM 674 C CA . GLY A 1 89 ? -5.546 -7.907 -4.976 1.00 95.44 89 GLY A CA 1
ATOM 675 C C . GLY A 1 89 ? -5.874 -8.564 -3.637 1.00 95.44 89 GLY A C 1
ATOM 676 O O . GLY A 1 89 ? -6.425 -7.917 -2.760 1.00 95.44 89 GLY A O 1
ATOM 677 N N . PHE A 1 90 ? -5.464 -9.813 -3.424 1.00 95.75 90 PHE A N 1
ATOM 678 C CA . PHE A 1 90 ? -5.707 -10.534 -2.174 1.00 95.75 90 PHE A CA 1
ATOM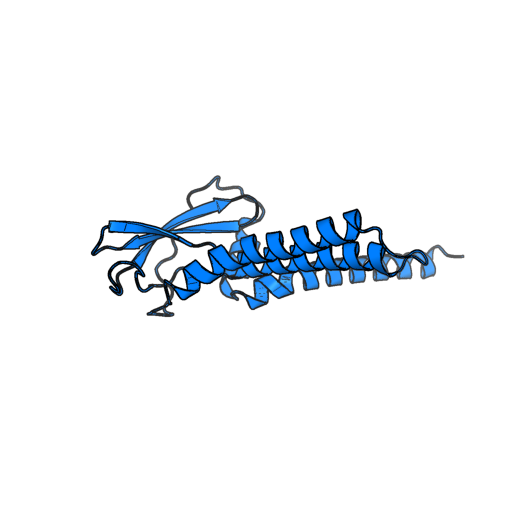 679 C C . PHE A 1 90 ? -5.007 -9.886 -0.969 1.00 95.75 90 PHE A C 1
ATOM 681 O O . PHE A 1 90 ? -5.627 -9.694 0.080 1.00 95.75 90 PHE A O 1
ATOM 688 N N . VAL A 1 91 ? -3.734 -9.510 -1.127 1.00 93.50 91 VAL A N 1
ATOM 689 C CA . VAL A 1 91 ? -2.929 -8.878 -0.070 1.00 93.50 91 VAL A CA 1
ATOM 690 C C . VAL A 1 91 ? -3.484 -7.509 0.325 1.00 93.50 91 VAL A C 1
ATOM 692 O O . VAL A 1 91 ? -3.467 -7.167 1.503 1.00 93.50 91 VAL A O 1
ATOM 695 N N . THR A 1 92 ? -4.005 -6.731 -0.625 1.00 92.69 92 THR A N 1
ATOM 696 C CA . THR A 1 92 ? -4.555 -5.390 -0.350 1.00 92.69 92 THR A CA 1
ATOM 697 C C . THR A 1 92 ? -6.016 -5.432 0.101 1.00 92.69 92 THR A C 1
ATOM 699 O O . THR A 1 92 ? -6.423 -4.647 0.960 1.00 92.69 92 THR A O 1
ATOM 702 N N . LEU A 1 93 ? -6.805 -6.378 -0.415 1.00 93.00 93 LEU A N 1
ATOM 703 C CA . LEU A 1 93 ? -8.230 -6.495 -0.119 1.00 93.00 93 LEU A CA 1
ATOM 704 C C . LEU A 1 93 ? -8.490 -6.931 1.322 1.00 93.00 93 LEU A C 1
ATOM 706 O O . LEU A 1 93 ? -9.409 -6.407 1.942 1.00 93.00 93 LEU A O 1
ATOM 710 N N . ARG A 1 94 ? -7.706 -7.864 1.877 1.00 92.69 94 ARG A N 1
ATOM 711 C CA . ARG A 1 94 ? -7.946 -8.366 3.241 1.00 92.69 94 ARG A CA 1
ATOM 712 C C . ARG A 1 94 ? -7.854 -7.249 4.304 1.00 92.69 94 ARG A C 1
ATOM 714 O O . ARG A 1 94 ? -8.854 -7.045 4.990 1.00 92.69 94 ARG A O 1
ATOM 721 N N . PRO A 1 95 ? -6.768 -6.457 4.389 1.00 90.81 95 PRO A N 1
ATOM 722 C CA . PRO A 1 95 ? -6.695 -5.323 5.315 1.00 90.81 95 PRO A CA 1
ATOM 723 C C . PRO A 1 95 ? -7.741 -4.235 5.026 1.00 90.81 95 PRO A C 1
ATOM 725 O O . PRO A 1 95 ? -8.271 -3.608 5.944 1.00 90.81 95 PRO A O 1
ATOM 728 N N . ALA A 1 96 ? -8.082 -4.014 3.750 1.00 90.06 96 ALA A N 1
ATOM 729 C CA . ALA A 1 96 ? -9.134 -3.068 3.384 1.00 90.06 96 ALA A CA 1
ATOM 730 C C . ALA A 1 96 ? -10.509 -3.522 3.903 1.00 90.06 96 ALA A C 1
ATOM 732 O O . ALA A 1 96 ? -11.271 -2.715 4.438 1.00 90.06 96 ALA A O 1
ATOM 733 N N . LEU A 1 97 ? -10.820 -4.817 3.806 1.00 92.81 97 LEU A N 1
ATOM 734 C CA . LEU A 1 97 ? -12.051 -5.396 4.342 1.00 92.81 97 LEU A CA 1
ATOM 735 C C . LEU A 1 97 ? -12.137 -5.255 5.861 1.00 92.81 97 LEU A C 1
ATOM 737 O O . LEU A 1 97 ? -13.225 -4.986 6.368 1.00 92.81 97 LEU A O 1
ATOM 741 N N . ASP A 1 98 ? -11.026 -5.384 6.584 1.00 91.69 98 ASP A N 1
ATOM 742 C CA . ASP A 1 98 ? -11.015 -5.202 8.039 1.00 91.69 98 ASP A CA 1
ATOM 743 C C . ASP A 1 98 ? -11.372 -3.761 8.433 1.00 91.69 98 ASP A C 1
ATOM 745 O O . ASP A 1 98 ? -12.117 -3.548 9.395 1.00 91.69 98 ASP A O 1
ATOM 749 N N . HIS A 1 99 ? -10.961 -2.771 7.635 1.00 90.25 99 HIS A N 1
ATOM 750 C CA . HIS A 1 99 ? -11.416 -1.388 7.791 1.00 90.25 99 HIS A CA 1
ATOM 751 C C . HIS A 1 99 ? -12.898 -1.188 7.466 1.00 90.25 99 HIS A C 1
ATOM 753 O O . HIS A 1 99 ? -13.567 -0.438 8.177 1.00 90.25 99 HIS A O 1
ATOM 759 N N . PHE A 1 100 ? -13.421 -1.843 6.426 1.00 89.81 100 PHE A N 1
ATOM 760 C CA . PHE A 1 100 ? -14.845 -1.758 6.080 1.00 89.81 100 PHE A CA 1
ATOM 761 C C . PHE A 1 100 ? -15.741 -2.427 7.125 1.00 89.81 100 PHE A C 1
ATOM 763 O O . PHE A 1 100 ? -16.814 -1.916 7.439 1.00 89.81 100 PHE A O 1
ATOM 770 N N . ARG A 1 101 ? -15.301 -3.558 7.685 1.00 92.12 101 ARG A N 1
ATOM 771 C CA . ARG A 1 101 ? -16.029 -4.287 8.732 1.00 92.12 101 ARG A CA 1
ATOM 772 C C . ARG A 1 101 ? -16.022 -3.553 10.069 1.00 92.12 101 ARG A C 1
ATOM 774 O O . ARG A 1 101 ? -16.986 -3.675 10.819 1.00 92.12 101 ARG A O 1
ATOM 781 N N . ASN A 1 102 ? -14.970 -2.784 10.350 1.00 90.81 102 ASN A N 1
ATOM 782 C CA . ASN A 1 102 ? -14.812 -2.021 11.587 1.00 90.81 102 ASN A CA 1
ATOM 783 C C . ASN A 1 102 ? -14.760 -0.509 11.286 1.00 90.81 102 ASN A C 1
ATOM 785 O O . ASN A 1 102 ? -13.683 0.104 11.368 1.00 90.81 102 ASN A O 1
ATOM 789 N N . PRO A 1 103 ? -15.900 0.105 10.902 1.00 89.12 103 PRO A N 1
ATOM 790 C CA . PRO A 1 103 ? -15.958 1.514 10.536 1.00 89.12 103 PRO A CA 1
ATOM 791 C C . PRO A 1 103 ? -15.625 2.423 11.722 1.00 89.12 103 PRO A C 1
ATOM 793 O O . PRO A 1 103 ? -15.831 2.072 12.887 1.00 89.12 103 PRO A O 1
ATOM 796 N N . VAL A 1 104 ? -15.114 3.610 11.403 1.00 87.62 104 VAL A N 1
ATOM 797 C CA . VAL A 1 104 ? -14.816 4.668 12.375 1.00 87.62 104 VAL A CA 1
ATOM 798 C C . VAL A 1 104 ? -16.127 5.286 12.850 1.00 87.62 104 VAL A C 1
ATOM 800 O O . VAL A 1 104 ? -16.979 5.617 12.028 1.00 87.62 104 VAL A O 1
ATOM 803 N N . ILE A 1 105 ? -16.288 5.414 14.165 1.00 84.69 105 ILE A N 1
ATOM 804 C CA . ILE A 1 105 ? -17.486 6.004 14.781 1.00 84.69 105 ILE A CA 1
ATOM 805 C C . ILE A 1 105 ? -17.215 7.441 15.183 1.00 84.69 105 ILE A C 1
ATOM 807 O O . ILE A 1 105 ? -18.030 8.319 14.913 1.00 84.69 105 ILE A O 1
ATOM 811 N N . ASP A 1 106 ? -16.056 7.671 15.793 1.00 76.69 106 ASP A N 1
ATOM 812 C CA . ASP A 1 106 ? -15.607 9.000 16.156 1.00 76.69 106 ASP A CA 1
ATOM 813 C C . ASP A 1 106 ? -14.264 9.272 15.480 1.00 76.69 106 ASP A C 1
ATOM 815 O O . ASP A 1 106 ? -13.298 8.518 15.632 1.00 76.69 106 ASP A O 1
ATOM 819 N N . ALA A 1 107 ? -14.231 10.338 14.682 1.00 68.19 107 ALA A N 1
ATOM 820 C CA . ALA A 1 107 ? -13.017 10.800 14.025 1.00 68.19 107 ALA A CA 1
ATOM 821 C C . ALA A 1 107 ? -12.073 11.510 15.006 1.00 68.19 107 ALA A C 1
ATOM 823 O O . ALA A 1 107 ? -10.920 11.770 14.646 1.00 68.19 107 ALA A O 1
ATOM 824 N N . SER A 1 108 ? -12.548 11.797 16.225 1.00 69.56 108 SER A N 1
ATOM 825 C CA . SER A 1 108 ? -11.747 12.349 17.306 1.00 69.56 108 SER A CA 1
ATOM 826 C C . SER A 1 108 ? -10.547 11.437 17.572 1.00 69.56 108 SER A C 1
ATOM 828 O O . SER A 1 108 ? -10.717 10.235 17.804 1.00 69.56 108 SER A O 1
ATOM 830 N N . PRO A 1 109 ? -9.317 11.969 17.497 1.00 64.56 109 PRO A N 1
ATOM 831 C CA . PRO A 1 109 ? -8.132 11.173 17.756 1.00 64.56 109 PRO A CA 1
ATOM 832 C C . PRO A 1 109 ? -8.163 10.693 19.209 1.00 64.56 109 PRO A C 1
ATOM 834 O O . PRO A 1 109 ? -8.181 11.497 20.140 1.00 64.56 109 PRO A O 1
ATOM 837 N N . THR A 1 110 ? -8.183 9.374 19.405 1.00 65.00 110 THR A N 1
ATOM 838 C CA . THR A 1 110 ? -7.947 8.787 20.731 1.00 65.00 110 THR A CA 1
ATOM 839 C C . THR A 1 110 ? -6.505 9.057 21.163 1.00 65.00 110 THR A C 1
ATOM 841 O O . THR A 1 110 ? -5.637 9.257 20.308 1.00 65.00 110 THR A O 1
ATOM 844 N N . ALA A 1 111 ? -6.274 9.087 22.481 1.00 60.56 111 ALA A N 1
ATOM 845 C CA . ALA A 1 111 ? -4.984 9.397 23.094 1.00 60.56 111 ALA A CA 1
ATOM 846 C C . ALA A 1 111 ? -3.810 8.678 22.406 1.00 60.56 111 ALA A C 1
ATOM 848 O O . ALA A 1 111 ? -3.939 7.537 21.954 1.00 60.56 111 ALA A O 1
ATOM 849 N N . ASP A 1 112 ? -2.675 9.374 22.311 1.00 64.44 112 ASP A N 1
ATOM 850 C CA . ASP A 1 112 ? -1.490 8.891 21.607 1.00 64.44 112 ASP A CA 1
ATOM 851 C C . ASP A 1 112 ? -0.969 7.622 22.300 1.00 64.44 112 ASP A C 1
ATOM 853 O O . ASP A 1 112 ? -0.520 7.660 23.447 1.00 64.44 112 ASP A O 1
ATOM 857 N N . LEU A 1 113 ? -1.105 6.477 21.629 1.00 67.00 113 LEU A N 1
ATOM 858 C CA . LEU A 1 113 ? -0.660 5.192 22.162 1.00 67.00 113 LEU A CA 1
ATOM 859 C C . LEU A 1 113 ? 0.862 5.202 22.282 1.00 67.00 113 LEU A C 1
ATOM 861 O O . LEU A 1 113 ? 1.565 5.573 21.333 1.00 67.00 113 LEU A O 1
ATOM 865 N N . SER A 1 114 ? 1.377 4.714 23.410 1.00 63.72 114 SER A N 1
ATOM 866 C CA . SER A 1 114 ? 2.791 4.376 23.521 1.00 63.72 114 SER A CA 1
ATOM 867 C C . SER A 1 114 ? 3.123 3.316 22.472 1.00 63.72 114 SER A C 1
ATOM 869 O O . SER A 1 114 ? 2.506 2.254 22.423 1.00 63.72 114 SER A O 1
ATOM 871 N N . VAL A 1 115 ? 4.068 3.636 21.592 1.00 62.72 115 VAL A N 1
ATOM 872 C CA . VAL A 1 115 ? 4.568 2.707 20.577 1.00 62.72 115 VAL A CA 1
ATOM 873 C C . VAL A 1 115 ? 5.391 1.640 21.290 1.00 62.72 115 VAL A C 1
ATOM 875 O O . VAL A 1 115 ? 6.418 1.969 21.878 1.00 62.72 115 VAL A O 1
ATOM 878 N N . GLU A 1 116 ? 4.952 0.388 21.234 1.00 62.44 116 GLU A N 1
ATOM 879 C CA . GLU A 1 116 ? 5.726 -0.754 21.708 1.00 62.44 116 GLU A CA 1
ATOM 880 C C . GLU A 1 116 ? 6.628 -1.219 20.555 1.00 62.44 116 GLU A C 1
ATOM 882 O O . GLU A 1 116 ? 6.165 -1.626 19.490 1.00 62.44 116 GLU A O 1
ATOM 887 N N . GLY A 1 117 ? 7.941 -1.066 20.716 1.00 59.47 117 GLY A N 1
ATOM 888 C CA . GLY A 1 117 ? 8.928 -1.431 19.701 1.00 59.47 117 GLY A CA 1
ATOM 889 C C . GLY A 1 117 ? 10.310 -0.857 20.016 1.00 59.47 117 GLY A C 1
ATOM 890 O O . GLY A 1 117 ? 10.424 0.013 20.878 1.00 59.47 117 GLY A O 1
ATOM 891 N N . PRO A 1 118 ? 11.380 -1.322 19.347 1.00 55.00 118 PRO A N 1
ATOM 892 C CA . PRO A 1 118 ? 12.719 -0.795 19.577 1.00 55.00 118 PRO A CA 1
ATOM 893 C C . PRO A 1 118 ? 12.738 0.704 19.252 1.00 55.00 118 PRO A C 1
ATOM 895 O O . PRO A 1 118 ? 12.455 1.108 18.122 1.00 55.00 118 PRO A O 1
ATOM 898 N N . ASP A 1 119 ? 13.093 1.522 20.245 1.00 54.94 119 ASP A N 1
ATOM 899 C CA . ASP A 1 119 ? 13.015 2.993 20.237 1.00 54.94 119 ASP A CA 1
ATOM 900 C C . ASP A 1 119 ? 13.726 3.690 19.053 1.00 54.94 119 ASP A C 1
ATOM 902 O O . ASP A 1 119 ? 13.503 4.875 18.797 1.00 54.94 119 ASP A O 1
ATOM 906 N N . ASN A 1 120 ? 14.526 2.953 18.273 1.00 58.16 120 ASN A N 1
ATOM 907 C CA . ASN A 1 120 ? 15.397 3.452 17.209 1.00 58.16 120 ASN A CA 1
ATOM 908 C C . ASN A 1 120 ? 14.957 3.092 15.776 1.00 58.16 120 ASN A C 1
ATOM 910 O O . ASN A 1 120 ? 15.796 3.028 14.875 1.00 58.16 120 ASN A O 1
ATOM 914 N N . HIS A 1 121 ? 13.666 2.877 15.503 1.00 63.00 121 HIS A N 1
ATOM 915 C CA . HIS A 1 121 ? 13.222 2.776 14.107 1.00 63.00 121 HIS A CA 1
ATOM 916 C C . HIS A 1 121 ? 13.402 4.123 13.380 1.00 63.00 121 HIS A C 1
ATOM 918 O O . HIS A 1 121 ? 12.625 5.061 13.567 1.00 63.00 121 HIS A O 1
ATOM 924 N N . ILE A 1 122 ? 14.408 4.203 12.497 1.00 71.19 122 ILE A N 1
ATOM 925 C CA . ILE A 1 122 ? 14.759 5.388 11.681 1.00 71.19 122 ILE A CA 1
ATOM 926 C C . ILE A 1 122 ? 13.541 5.926 10.906 1.00 71.19 122 ILE A C 1
ATOM 928 O O . ILE A 1 122 ? 13.393 7.131 10.707 1.00 71.19 122 ILE A O 1
ATOM 932 N N . ALA A 1 123 ? 12.621 5.037 10.522 1.00 69.50 123 ALA A N 1
ATOM 933 C CA . ALA A 1 123 ? 11.414 5.363 9.771 1.00 69.50 123 ALA A CA 1
ATOM 934 C C . ALA A 1 123 ? 10.189 5.733 10.638 1.00 69.50 123 ALA A C 1
ATOM 936 O O . ALA A 1 123 ? 9.119 5.989 10.092 1.00 69.50 123 ALA A O 1
ATOM 937 N N . ARG A 1 124 ? 10.307 5.823 11.971 1.00 75.00 124 ARG A N 1
ATOM 938 C CA . ARG A 1 124 ? 9.162 6.098 12.864 1.00 75.00 124 ARG A CA 1
ATOM 939 C C . ARG A 1 124 ? 8.433 7.398 12.513 1.00 75.00 124 ARG A C 1
ATOM 941 O O . ARG A 1 124 ? 7.220 7.395 12.329 1.00 75.00 124 ARG A O 1
ATOM 948 N N . LYS A 1 125 ? 9.163 8.513 12.406 1.00 78.19 125 LYS A N 1
ATOM 949 C CA . LYS A 1 125 ? 8.580 9.831 12.088 1.00 78.19 125 LYS A CA 1
ATOM 950 C C . LYS A 1 125 ? 7.863 9.862 10.731 1.00 78.19 125 LYS A C 1
ATOM 952 O O . LYS A 1 125 ? 6.710 10.292 10.713 1.00 78.19 125 LYS A O 1
ATOM 957 N N . PRO A 1 126 ? 8.478 9.423 9.613 1.00 77.88 126 PRO A N 1
ATOM 958 C CA . PRO A 1 126 ? 7.796 9.457 8.324 1.00 77.88 126 PRO A CA 1
ATOM 959 C C . PRO A 1 126 ? 6.583 8.522 8.274 1.00 77.88 126 PRO A C 1
ATOM 961 O O . PRO A 1 126 ? 5.570 8.915 7.705 1.00 77.88 126 PRO A O 1
ATOM 964 N N . ILE A 1 127 ? 6.635 7.346 8.915 1.00 77.12 127 ILE A N 1
ATOM 965 C CA . ILE A 1 127 ? 5.492 6.420 8.982 1.00 77.12 127 ILE A CA 1
ATOM 966 C C . ILE A 1 127 ? 4.309 7.071 9.709 1.00 77.12 127 ILE A C 1
ATOM 968 O O . ILE A 1 127 ? 3.209 7.132 9.163 1.00 77.12 127 ILE A O 1
ATOM 972 N N . LEU A 1 128 ? 4.538 7.635 10.899 1.00 77.44 128 LEU A N 1
ATOM 973 C CA . LEU A 1 128 ? 3.483 8.292 11.679 1.00 77.44 128 LEU A CA 1
ATOM 974 C C . LEU A 1 128 ? 2.878 9.500 10.955 1.00 77.44 128 LEU A C 1
ATOM 976 O O . LEU A 1 128 ? 1.673 9.736 11.047 1.00 77.44 128 LEU A O 1
ATOM 980 N N . LEU A 1 129 ? 3.703 10.246 10.216 1.00 80.50 129 LEU A N 1
ATOM 981 C CA . LEU A 1 129 ? 3.246 11.371 9.406 1.00 80.50 129 LEU A CA 1
ATOM 982 C C . LEU A 1 129 ? 2.360 10.882 8.253 1.00 80.50 129 LEU A C 1
ATOM 984 O O . LEU A 1 129 ? 1.274 11.423 8.056 1.00 80.50 129 LEU A O 1
ATOM 988 N N . LEU A 1 130 ? 2.766 9.817 7.552 1.00 79.31 130 LEU A N 1
ATOM 989 C CA . LEU A 1 130 ? 1.985 9.208 6.469 1.00 79.31 130 LEU A CA 1
ATOM 990 C C . LEU A 1 130 ? 0.595 8.764 6.943 1.00 79.31 130 LEU A C 1
ATOM 992 O O . LEU A 1 130 ? -0.410 8.982 6.269 1.00 79.31 130 LEU A O 1
ATOM 996 N N . GLU A 1 131 ? 0.535 8.165 8.130 1.00 78.31 131 GLU A N 1
ATOM 997 C CA . GLU A 1 131 ? -0.705 7.679 8.735 1.00 78.31 131 GLU A CA 1
ATOM 998 C C . GLU A 1 131 ? -1.702 8.789 9.078 1.00 78.31 131 GLU A C 1
ATOM 1000 O O . GLU A 1 131 ? -2.902 8.521 9.168 1.00 78.31 131 GLU A O 1
ATOM 1005 N N . GLY A 1 132 ? -1.233 10.024 9.274 1.00 76.19 132 GLY A N 1
ATOM 1006 C CA . GLY A 1 132 ? -2.093 11.184 9.506 1.00 76.19 132 GLY A CA 1
ATOM 1007 C C . GLY A 1 132 ? -2.949 11.550 8.292 1.00 76.19 132 GLY A C 1
ATOM 1008 O O . GLY A 1 132 ? -4.075 12.009 8.452 1.00 76.19 132 GLY A O 1
ATOM 1009 N N . PHE A 1 133 ? -2.452 11.287 7.084 1.00 80.56 133 PHE A N 1
ATOM 1010 C CA . PHE A 1 133 ? -3.103 11.675 5.830 1.00 80.56 133 PHE A CA 1
ATOM 1011 C C . PHE A 1 133 ? -3.907 10.537 5.169 1.00 80.56 133 PHE A C 1
ATOM 1013 O O . PHE A 1 133 ? -4.534 10.730 4.125 1.00 80.56 133 PHE A O 1
ATOM 1020 N N . GLY A 1 134 ? -3.924 9.347 5.776 1.00 83.38 134 GLY A N 1
ATOM 1021 C CA . GLY A 1 134 ? -4.773 8.233 5.359 1.00 83.38 134 GLY A CA 1
ATOM 1022 C C . GLY A 1 134 ? -4.325 7.523 4.075 1.00 83.38 134 GLY A C 1
ATOM 1023 O O . GLY A 1 134 ? -3.150 7.517 3.713 1.00 83.38 134 GLY A O 1
ATOM 1024 N N . PHE A 1 135 ? -5.277 6.877 3.392 1.00 84.25 135 PHE A N 1
ATOM 1025 C CA . PHE A 1 135 ? -5.008 6.016 2.230 1.00 84.25 135 PHE A CA 1
ATOM 1026 C C . PHE A 1 135 ? -4.342 6.760 1.063 1.00 84.25 135 PHE A C 1
ATOM 1028 O O . PHE A 1 135 ? -3.387 6.256 0.476 1.00 84.25 135 PHE A O 1
ATOM 1035 N N . LEU A 1 136 ? -4.813 7.973 0.751 1.00 86.56 136 LEU A N 1
ATOM 1036 C CA . LEU A 1 136 ? -4.310 8.759 -0.381 1.00 86.56 136 LEU A CA 1
ATOM 1037 C C . LEU A 1 136 ? -2.839 9.145 -0.220 1.00 86.56 136 LEU A C 1
ATOM 1039 O O . LEU A 1 136 ? -2.092 9.098 -1.193 1.00 86.56 136 LEU A O 1
ATOM 1043 N N . ALA A 1 137 ? -2.400 9.481 0.993 1.00 86.69 137 ALA A N 1
ATOM 1044 C CA . ALA A 1 137 ? -0.984 9.741 1.232 1.00 86.69 137 ALA A CA 1
ATOM 1045 C C . ALA A 1 137 ? -0.134 8.483 1.109 1.00 86.69 137 ALA A C 1
ATOM 1047 O O . ALA A 1 137 ? 0.953 8.551 0.548 1.00 86.69 137 ALA A O 1
ATOM 1048 N N . GLY A 1 138 ? -0.653 7.338 1.557 1.00 85.19 138 GLY A N 1
ATOM 1049 C CA . GLY A 1 138 ? -0.057 6.038 1.265 1.00 85.19 138 GLY A CA 1
ATOM 1050 C C . GLY A 1 138 ? 0.156 5.811 -0.228 1.00 85.19 138 GLY A C 1
ATOM 1051 O O . GLY A 1 138 ? 1.220 5.376 -0.656 1.00 85.19 138 GLY A O 1
ATOM 1052 N N . LEU A 1 139 ? -0.851 6.157 -1.031 1.00 89.12 139 LEU A N 1
ATOM 1053 C CA . LEU A 1 139 ? -0.816 5.983 -2.479 1.00 89.12 139 LEU A CA 1
ATOM 1054 C C . LEU A 1 139 ? 0.158 6.951 -3.172 1.00 89.12 139 LEU A C 1
ATOM 1056 O O . LEU A 1 139 ? 0.897 6.568 -4.072 1.00 89.12 139 LEU A O 1
ATOM 1060 N N . LEU A 1 140 ? 0.197 8.209 -2.735 1.00 89.38 140 LEU A N 1
ATOM 1061 C CA . LEU A 1 140 ? 1.052 9.236 -3.331 1.00 89.38 140 LEU A CA 1
ATOM 1062 C C . LEU A 1 140 ? 2.506 9.172 -2.859 1.00 89.38 140 LEU A C 1
ATOM 1064 O O . LEU A 1 140 ? 3.391 9.601 -3.595 1.00 89.38 140 LEU A O 1
ATOM 1068 N N . ALA A 1 141 ? 2.783 8.655 -1.662 1.00 88.50 141 ALA A N 1
ATOM 1069 C CA . ALA A 1 141 ? 4.125 8.700 -1.086 1.00 88.50 141 ALA A CA 1
ATOM 1070 C C . ALA A 1 141 ? 5.193 8.013 -1.957 1.00 88.50 141 ALA A C 1
ATOM 1072 O O . ALA A 1 141 ? 6.215 8.651 -2.220 1.00 88.50 141 ALA A O 1
ATOM 1073 N N . PRO A 1 142 ? 4.979 6.790 -2.486 1.00 87.62 142 PRO A N 1
ATOM 1074 C CA . PRO A 1 142 ? 5.923 6.187 -3.423 1.00 87.62 142 PRO A CA 1
ATOM 1075 C C . PRO A 1 142 ? 6.094 7.018 -4.698 1.00 87.62 142 PRO A C 1
ATOM 1077 O O . PRO A 1 142 ? 7.217 7.205 -5.156 1.00 87.62 142 PRO A O 1
ATOM 1080 N N . VAL A 1 143 ? 5.003 7.566 -5.246 1.00 90.38 143 VAL A N 1
ATOM 1081 C CA . VAL A 1 143 ? 5.030 8.393 -6.466 1.00 90.38 143 VAL A CA 1
ATOM 1082 C C . VAL A 1 143 ? 5.895 9.636 -6.258 1.00 90.38 143 VAL A C 1
ATOM 1084 O O . VAL A 1 143 ? 6.771 9.926 -7.069 1.00 90.38 143 VAL A O 1
ATOM 1087 N N . LEU A 1 144 ? 5.679 10.351 -5.153 1.00 91.38 144 LEU A N 1
ATOM 1088 C CA . LEU A 1 144 ? 6.435 11.551 -4.801 1.00 91.38 144 LEU A CA 1
ATOM 1089 C C . LEU A 1 144 ? 7.907 11.235 -4.533 1.00 91.38 144 LEU A C 1
ATOM 1091 O O . LEU A 1 144 ? 8.776 12.010 -4.928 1.00 91.38 144 LEU A O 1
ATOM 1095 N N . LEU A 1 145 ? 8.195 10.092 -3.908 1.00 89.75 145 LEU A N 1
ATOM 1096 C CA . LEU A 1 145 ? 9.562 9.638 -3.683 1.00 89.75 145 LEU A CA 1
ATOM 1097 C C . LEU A 1 145 ? 10.286 9.382 -5.011 1.00 89.75 145 LEU A C 1
ATOM 1099 O O . LEU A 1 145 ? 11.379 9.907 -5.216 1.00 89.75 145 LEU A O 1
ATOM 1103 N N . PHE A 1 146 ? 9.665 8.654 -5.943 1.00 89.25 146 PHE A N 1
ATOM 1104 C CA . PHE A 1 146 ? 10.239 8.439 -7.273 1.00 89.25 146 PHE A CA 1
ATOM 1105 C C . PHE A 1 146 ? 10.405 9.746 -8.050 1.00 89.25 146 PHE A C 1
ATOM 1107 O O . PHE A 1 146 ? 11.469 9.981 -8.618 1.00 89.25 146 PHE A O 1
ATOM 1114 N N . ALA A 1 147 ? 9.398 10.622 -8.036 1.00 91.56 147 ALA A N 1
ATOM 1115 C CA . ALA A 1 147 ? 9.476 11.926 -8.687 1.00 91.56 147 ALA A CA 1
ATOM 1116 C C . ALA A 1 147 ? 10.624 12.778 -8.121 1.00 91.56 147 ALA A C 1
ATOM 1118 O O . ALA A 1 147 ? 11.373 13.382 -8.885 1.00 91.56 147 ALA A O 1
ATOM 1119 N N . GLY A 1 148 ? 10.811 12.777 -6.798 1.00 93.62 148 GLY A N 1
ATOM 1120 C CA . GLY A 1 148 ? 11.913 13.472 -6.136 1.00 93.62 148 GLY A CA 1
ATOM 1121 C C . GLY A 1 148 ? 13.282 12.922 -6.535 1.00 93.62 148 GLY A C 1
ATOM 1122 O O . GLY A 1 148 ? 14.172 13.693 -6.890 1.00 93.62 148 GLY A O 1
ATOM 1123 N N . VAL A 1 149 ? 13.445 11.595 -6.548 1.00 93.94 149 VAL A N 1
ATOM 1124 C CA . VAL A 1 149 ? 14.696 10.946 -6.981 1.00 93.94 149 VAL A CA 1
ATOM 1125 C C . VAL A 1 149 ? 15.004 11.267 -8.445 1.00 93.94 149 VA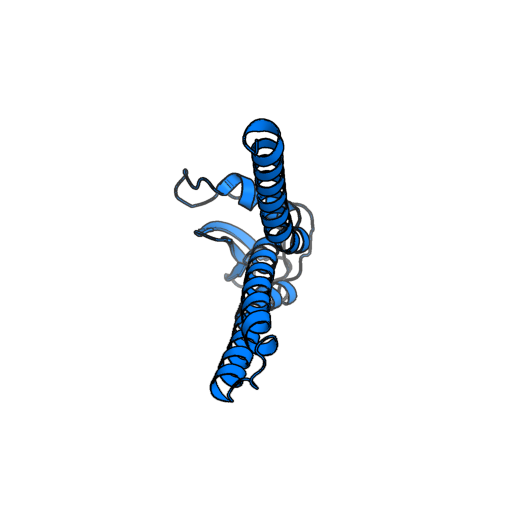L A C 1
ATOM 1127 O O . VAL A 1 149 ? 16.131 11.644 -8.762 1.00 93.94 149 VAL A O 1
ATOM 1130 N N . LEU A 1 150 ? 14.009 11.181 -9.333 1.00 93.00 150 LEU A N 1
ATOM 1131 C CA . LEU A 1 150 ? 14.169 11.506 -10.753 1.00 93.00 150 LEU A CA 1
ATOM 1132 C C . LEU A 1 150 ? 14.496 12.985 -10.976 1.00 93.00 150 LEU A C 1
ATOM 1134 O O . LEU A 1 150 ? 15.337 13.301 -11.817 1.00 93.00 150 LEU A O 1
ATOM 1138 N N . ALA A 1 151 ? 13.881 13.890 -10.214 1.00 94.88 151 ALA A N 1
ATOM 1139 C CA . ALA A 1 151 ? 14.188 15.314 -10.273 1.00 94.88 151 ALA A CA 1
ATOM 1140 C C . ALA A 1 151 ? 15.642 15.589 -9.862 1.00 94.88 151 ALA A C 1
ATOM 1142 O O . ALA A 1 151 ? 16.364 16.268 -10.591 1.00 94.88 151 ALA A O 1
ATOM 1143 N N . ILE A 1 152 ? 16.104 15.005 -8.749 1.00 96.25 152 ILE A N 1
ATOM 1144 C CA . ILE A 1 152 ? 17.496 15.134 -8.289 1.00 96.25 152 ILE A CA 1
ATOM 1145 C C . ILE A 1 152 ? 18.464 14.571 -9.337 1.00 96.25 152 ILE A C 1
ATOM 1147 O O . ILE A 1 152 ? 19.428 15.242 -9.702 1.00 96.25 152 ILE A O 1
ATOM 1151 N N . ALA A 1 153 ? 18.189 13.377 -9.868 1.00 95.25 153 ALA A N 1
ATOM 1152 C CA . ALA A 1 153 ? 19.011 12.762 -10.907 1.00 95.25 153 ALA A CA 1
ATOM 1153 C C . ALA A 1 153 ? 19.084 13.629 -12.176 1.00 95.25 153 ALA A C 1
ATOM 1155 O O . ALA A 1 153 ? 20.163 13.805 -12.740 1.00 95.25 153 ALA A O 1
ATOM 1156 N N . SER A 1 154 ? 17.962 14.226 -12.587 1.00 94.56 154 SER A N 1
ATOM 1157 C CA . SER A 1 154 ? 17.895 15.121 -13.749 1.00 94.56 154 SER A CA 1
ATOM 1158 C C . SER A 1 154 ? 18.716 16.393 -13.538 1.00 94.56 154 SER A C 1
ATOM 1160 O O . SER A 1 154 ? 19.448 16.805 -14.435 1.00 94.56 154 SER A O 1
ATOM 1162 N N . VAL A 1 155 ? 18.653 16.991 -12.343 1.00 96.88 155 VAL A N 1
ATOM 1163 C CA . VAL A 1 155 ? 19.462 18.168 -11.986 1.00 96.88 155 VAL A CA 1
ATOM 1164 C C . VAL A 1 155 ? 20.951 17.831 -12.004 1.00 96.88 155 VAL A C 1
ATOM 1166 O O . VAL A 1 155 ? 21.735 18.577 -12.586 1.00 96.88 155 VAL A O 1
ATOM 1169 N N . ILE A 1 156 ? 21.350 16.693 -11.428 1.00 95.19 156 ILE A N 1
ATOM 1170 C CA . ILE A 1 156 ? 22.747 16.233 -11.456 1.00 95.19 156 ILE A CA 1
ATOM 1171 C C . ILE A 1 156 ? 23.210 16.016 -12.900 1.00 95.19 156 ILE A C 1
ATOM 1173 O O . ILE A 1 156 ? 24.284 16.486 -13.272 1.00 95.19 156 ILE A O 1
ATOM 1177 N N . GLY A 1 157 ? 22.396 15.354 -13.728 1.00 94.88 157 GLY A N 1
ATOM 1178 C CA . GLY A 1 157 ? 22.691 15.144 -15.145 1.00 94.88 157 GLY A CA 1
ATOM 1179 C C . GLY A 1 157 ? 22.857 16.458 -15.910 1.00 94.88 157 GLY A C 1
ATOM 1180 O O . GLY A 1 157 ? 23.810 16.606 -16.672 1.00 94.88 157 GLY A O 1
ATOM 1181 N N . PHE A 1 158 ? 21.987 17.437 -15.653 1.00 95.94 158 PHE A N 1
ATOM 1182 C CA . PHE A 1 158 ? 22.055 18.763 -16.265 1.00 95.94 158 PHE A CA 1
ATOM 1183 C C . PHE A 1 158 ? 23.319 19.534 -15.859 1.00 95.94 158 PHE A C 1
ATOM 1185 O O . PHE A 1 158 ? 24.002 20.088 -16.720 1.00 95.94 158 PHE A O 1
ATOM 1192 N N . ILE A 1 159 ? 23.666 19.537 -14.567 1.00 95.69 159 ILE A N 1
ATOM 1193 C CA . ILE A 1 159 ? 24.912 20.140 -14.068 1.00 95.69 159 ILE A CA 1
ATOM 1194 C C . ILE A 1 159 ? 26.113 19.453 -14.723 1.00 95.69 159 ILE A C 1
ATOM 1196 O O . ILE A 1 159 ? 27.004 20.131 -15.229 1.00 95.69 159 ILE A O 1
ATOM 1200 N N . ASN A 1 160 ? 26.121 18.119 -14.770 1.00 95.19 160 ASN A N 1
ATOM 1201 C CA . ASN A 1 160 ? 27.232 17.373 -15.346 1.00 95.19 160 ASN A CA 1
ATOM 1202 C C . ASN A 1 160 ? 27.437 17.702 -16.831 1.00 95.19 160 ASN A C 1
ATOM 1204 O O . ASN A 1 160 ? 28.544 18.013 -17.257 1.00 95.19 160 ASN A O 1
ATOM 1208 N N . PHE A 1 161 ? 26.348 17.712 -17.599 1.00 94.81 161 PHE A N 1
ATOM 1209 C CA . PHE A 1 161 ? 26.365 18.087 -19.009 1.00 94.81 161 PHE A CA 1
ATOM 1210 C C . PHE A 1 161 ? 26.863 19.525 -19.222 1.00 94.81 161 PHE A C 1
ATOM 1212 O O . PHE A 1 161 ? 27.691 19.766 -20.092 1.00 94.81 161 PHE A O 1
ATOM 1219 N N . THR A 1 162 ? 26.399 20.471 -18.401 1.00 95.06 162 THR A N 1
ATOM 1220 C CA . THR A 1 162 ? 26.715 21.899 -18.561 1.00 95.06 162 THR A CA 1
ATOM 1221 C C . THR A 1 162 ? 28.170 22.228 -18.215 1.00 95.06 162 THR A C 1
ATOM 1223 O O . THR A 1 162 ? 28.772 23.072 -18.873 1.00 95.06 162 THR A O 1
ATOM 1226 N N . TYR A 1 163 ? 28.740 21.590 -17.187 1.00 93.69 163 TYR A N 1
ATOM 1227 C CA . TYR A 1 163 ? 30.066 21.949 -16.666 1.00 93.69 163 TYR A CA 1
ATOM 1228 C C . TYR A 1 163 ? 31.192 20.988 -17.063 1.00 93.69 163 TYR A C 1
ATOM 1230 O O . TYR A 1 163 ? 32.343 21.414 -17.104 1.00 93.69 163 TYR A O 1
ATOM 1238 N N . PHE A 1 164 ? 30.887 19.721 -17.357 1.00 90.88 164 PHE A N 1
ATOM 1239 C CA . PHE A 1 164 ? 31.889 18.690 -17.668 1.00 90.88 164 PHE A CA 1
ATOM 1240 C C . PHE A 1 164 ? 31.689 18.036 -19.044 1.00 90.88 164 PHE A C 1
ATOM 1242 O O . PHE A 1 164 ? 32.448 17.145 -19.409 1.00 90.88 164 PHE A O 1
ATOM 1249 N N . GLY A 1 165 ? 30.666 18.445 -19.802 1.00 73.56 165 GLY A N 1
ATOM 1250 C CA . GLY A 1 165 ? 30.340 17.893 -21.120 1.00 73.56 165 GLY A CA 1
ATOM 1251 C C . GLY A 1 165 ? 31.100 18.499 -22.307 1.00 73.56 165 GLY A C 1
ATOM 1252 O O . GLY A 1 165 ? 30.718 18.208 -23.439 1.00 73.56 165 GLY A O 1
ATOM 1253 N N . ASN A 1 166 ? 32.126 19.326 -22.065 1.00 57.38 166 ASN A N 1
ATOM 1254 C CA . ASN A 1 166 ? 33.041 19.873 -23.080 1.00 57.38 166 ASN A CA 1
ATOM 1255 C C . ASN A 1 166 ? 34.420 19.219 -22.986 1.00 57.38 166 ASN A C 1
ATOM 1257 O O . ASN A 1 166 ? 34.972 19.202 -21.862 1.00 57.38 166 ASN A O 1
#

Radius of gyration: 20.94 Å; Cα contacts (8 Å, |Δi|>4): 216; chains: 1; bounding box: 55×41×56 Å

Organism: NCBI:txid372072

Solvent-accessible surface area (backbone atoms only — not comparable to full-atom values): 9188 Å² total; per-residue (Å²): 99,59,48,38,17,29,32,66,87,82,66,43,81,43,23,40,75,75,43,30,41,68,52,99,84,39,52,39,36,34,29,37,23,77,84,78,67,52,72,48,78,45,63,49,51,10,44,49,20,35,54,50,42,55,48,50,51,53,52,49,52,52,46,49,61,51,70,68,48,96,58,82,66,52,72,67,57,54,50,52,52,52,50,50,53,52,49,52,50,53,67,46,46,54,62,50,47,54,47,68,55,32,40,76,74,41,89,60,68,47,80,86,66,68,72,52,60,76,93,76,54,88,59,51,67,63,52,59,55,36,37,65,60,28,39,64,39,13,41,43,48,61,54,52,52,53,52,50,52,51,50,53,52,50,51,52,51,51,51,44,50,73,77,64,65,119

Sequence (166 aa):
MPQLRKCARCGAPSLTPVSRELQIYNSVIHYKCEECGTEIELTPPASIGTVTTAGLFALGFWGFLLFTDPFPPGWIALTLYGLAILALGFVTLRPALDHFRNPVIDASPTADLSVEGPDNHIARKPILLLEGFGFLAGLLAPVLLFAGVLAIASVIGFINFTYFGN

pLDDT: mean 86.75, std 10.21, range [54.94, 97.94]

Secondary structure (DSSP, 8-state):
--EEE--TTT--S-EEEEEEEE-SS-EEEEEEETTT--EEEE--HHHHHHHHHHHHHHHHHHHHHHHHSSSPPPHHHHHHHHHHHHHHHHHHHHHHHHHHHS-EEEEEEP--PPEES-TT-TTHHHHHHHHHSHHHHHHHHHHHHHHHHHHHHHHHHHHHHHHH--

Mean predicted aligned error: 7.26 Å